Protein AF-A0AAE2RE18-F1 (afdb_monomer_lite)

pLDDT: mean 76.18, std 11.89, range [46.5, 90.94]

Foldseek 3Di:
DPPVVVVCVVCDPVNVVVVVVVVVVVVVVVVVVVVVVVVVVVVVVVVVVVVVVVVVVVVVVVVVVVVVVVVVVVVVVVVVVVVVVVLVVQLVVLVVVVVVVVVVDDDDDDDDVDDDDDVSNVVSVVVVVVPDD

Organism: Agrobacterium vitis (NCBI:txid373)

Structure (mmCIF, N/CA/C/O backbone):
data_AF-A0AAE2RE18-F1
#
_entry.id   AF-A0AAE2RE18-F1
#
loop_
_atom_site.group_PDB
_atom_site.id
_atom_site.type_symbol
_atom_site.label_atom_id
_atom_site.label_alt_id
_atom_site.label_comp_id
_atom_site.label_asym_id
_atom_site.label_entity_id
_atom_site.label_seq_id
_atom_site.pdbx_PDB_ins_code
_atom_site.Cartn_x
_atom_site.Cartn_y
_atom_site.Cartn_z
_atom_site.occupancy
_atom_site.B_iso_or_equiv
_atom_site.auth_seq_id
_atom_site.auth_comp_id
_atom_site.auth_asym_id
_atom_site.auth_atom_id
_atom_site.pdbx_PDB_model_num
ATOM 1 N N . MET A 1 1 ? 60.439 16.056 -38.472 1.00 50.84 1 MET A N 1
ATOM 2 C CA . MET A 1 1 ? 59.199 16.376 -39.224 1.00 50.84 1 MET A CA 1
ATOM 3 C C . MET A 1 1 ? 59.261 15.796 -40.642 1.00 50.84 1 MET A C 1
ATOM 5 O O . MET A 1 1 ? 59.350 16.550 -41.597 1.00 50.84 1 MET A O 1
ATOM 9 N N . THR A 1 2 ? 59.256 14.470 -40.820 1.00 58.28 2 THR A N 1
ATOM 10 C CA . THR A 1 2 ? 59.496 13.873 -42.161 1.00 58.28 2 THR A CA 1
ATOM 11 C C . THR A 1 2 ? 58.631 12.653 -42.478 1.00 58.28 2 THR A C 1
ATOM 13 O O . THR A 1 2 ? 58.285 12.455 -43.638 1.00 58.28 2 THR A O 1
ATOM 16 N N . ILE A 1 3 ? 58.198 11.886 -41.471 1.00 64.62 3 ILE A N 1
ATOM 17 C CA . ILE A 1 3 ? 57.397 10.663 -41.672 1.00 64.62 3 ILE A CA 1
ATOM 18 C C . ILE A 1 3 ? 55.924 10.991 -41.984 1.00 64.62 3 ILE A C 1
ATOM 20 O O . ILE A 1 3 ? 55.324 10.419 -42.887 1.00 64.62 3 ILE A O 1
ATOM 24 N N . ALA A 1 4 ? 55.340 11.980 -41.303 1.00 61.66 4 ALA A N 1
ATOM 25 C CA . ALA A 1 4 ? 53.940 12.357 -41.519 1.00 61.66 4 ALA A CA 1
ATOM 26 C C . ALA A 1 4 ? 53.680 12.926 -42.930 1.00 61.66 4 ALA A C 1
ATOM 28 O O . ALA A 1 4 ? 52.663 12.619 -43.546 1.00 61.66 4 ALA A O 1
ATOM 29 N N . LEU A 1 5 ? 54.620 13.711 -43.470 1.00 64.25 5 LEU A N 1
ATOM 30 C CA . LEU A 1 5 ? 54.511 14.308 -44.807 1.00 64.25 5 LEU A CA 1
ATOM 31 C C . LEU A 1 5 ? 54.700 13.286 -45.938 1.00 64.25 5 LEU A C 1
ATOM 33 O O . LEU A 1 5 ? 54.061 13.409 -46.981 1.00 64.25 5 LEU A O 1
ATOM 37 N N . THR A 1 6 ? 55.542 12.267 -45.738 1.00 66.06 6 THR A N 1
ATOM 38 C CA . THR A 1 6 ? 55.734 11.184 -46.717 1.00 66.06 6 THR A CA 1
ATOM 39 C C . THR A 1 6 ? 54.515 10.271 -46.787 1.00 66.06 6 THR A C 1
ATOM 41 O O . THR A 1 6 ? 54.058 9.957 -47.885 1.00 66.06 6 THR A O 1
ATOM 44 N N . ILE A 1 7 ? 53.917 9.935 -45.640 1.00 65.19 7 ILE A N 1
ATOM 45 C CA . ILE A 1 7 ? 52.665 9.166 -45.577 1.00 65.19 7 ILE A CA 1
ATOM 46 C C . ILE A 1 7 ? 51.517 9.927 -46.262 1.00 65.19 7 ILE A C 1
ATOM 48 O O . ILE A 1 7 ? 50.791 9.348 -47.072 1.00 65.19 7 ILE A O 1
ATOM 52 N N . LEU A 1 8 ? 51.390 11.238 -46.019 1.00 62.66 8 LEU A N 1
ATOM 53 C CA . LEU A 1 8 ? 50.355 12.069 -46.651 1.00 62.66 8 LEU A CA 1
ATOM 54 C C . LEU A 1 8 ? 50.474 12.096 -48.185 1.00 62.66 8 LEU A C 1
ATOM 56 O O . LEU A 1 8 ? 49.468 12.088 -48.894 1.00 62.66 8 LEU A O 1
ATOM 60 N N . LYS A 1 9 ? 51.709 12.122 -48.703 1.00 67.56 9 LYS A N 1
ATOM 61 C CA . LYS A 1 9 ? 51.988 12.179 -50.144 1.00 67.56 9 LYS A CA 1
ATOM 62 C C . LYS A 1 9 ? 51.806 10.823 -50.837 1.00 67.56 9 LYS A C 1
ATOM 64 O O . LYS A 1 9 ? 51.439 10.808 -52.006 1.00 67.56 9 LYS A O 1
ATOM 69 N N . ALA A 1 10 ? 52.013 9.715 -50.120 1.00 67.81 10 ALA A N 1
ATOM 70 C CA . ALA A 1 10 ? 51.809 8.354 -50.622 1.00 67.81 10 ALA A CA 1
ATOM 71 C C . ALA A 1 10 ? 50.325 7.942 -50.677 1.00 67.81 10 ALA A C 1
ATOM 73 O O . ALA A 1 10 ? 49.900 7.295 -51.628 1.00 67.81 10 ALA A O 1
ATOM 74 N N . ILE A 1 11 ? 49.528 8.330 -49.676 1.00 74.00 11 ILE A N 1
ATOM 75 C CA . ILE A 1 11 ? 48.094 7.995 -49.589 1.00 74.00 11 ILE A CA 1
ATOM 76 C C . ILE A 1 11 ? 47.249 8.923 -50.479 1.00 74.00 11 ILE A C 1
ATOM 78 O O . ILE A 1 11 ? 46.241 8.509 -51.062 1.00 74.00 11 ILE A O 1
ATOM 82 N N . GLY A 1 12 ? 47.666 10.186 -50.599 1.00 81.19 12 GLY A N 1
ATOM 83 C CA . GLY A 1 12 ? 46.951 11.205 -51.357 1.00 81.19 12 GLY A CA 1
ATOM 84 C C . GLY A 1 12 ? 45.556 11.517 -50.799 1.00 81.19 12 GLY A C 1
ATOM 85 O O . GLY A 1 12 ? 45.059 10.908 -49.851 1.00 81.19 12 GLY A O 1
ATOM 86 N N . TRP A 1 13 ? 44.882 12.487 -51.416 1.00 80.69 13 TRP A N 1
ATOM 87 C CA . TRP A 1 13 ? 43.547 12.920 -50.985 1.00 80.69 13 TRP A CA 1
ATOM 88 C C . TRP A 1 13 ? 42.491 11.805 -51.101 1.00 80.69 13 TRP A C 1
ATOM 90 O O . TRP A 1 13 ? 41.584 11.723 -50.280 1.00 80.69 13 TRP A O 1
ATOM 100 N N . ARG A 1 14 ? 42.639 10.895 -52.074 1.00 81.38 14 ARG A N 1
ATOM 101 C CA . ARG A 1 14 ? 41.704 9.779 -52.306 1.00 81.38 14 ARG A CA 1
ATOM 102 C C . ARG A 1 14 ? 41.739 8.750 -51.176 1.00 81.38 14 ARG A C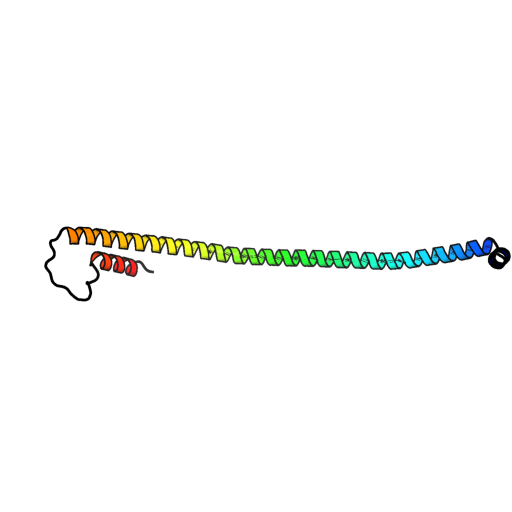 1
ATOM 104 O O . ARG A 1 14 ? 40.688 8.256 -50.779 1.00 81.38 14 ARG A O 1
ATOM 111 N N . GLY A 1 15 ? 42.919 8.453 -50.628 1.00 83.69 15 GLY A N 1
ATOM 112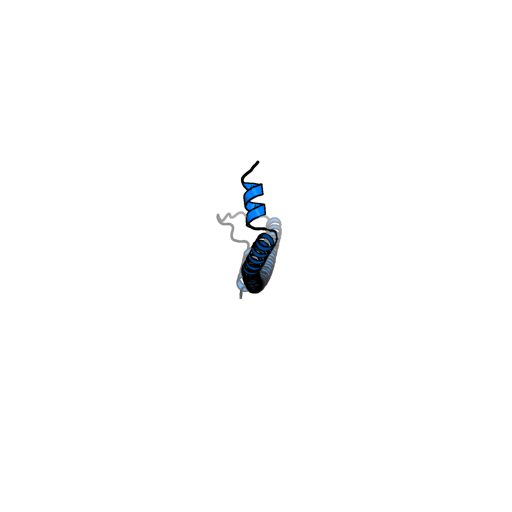 C CA . GLY A 1 15 ? 43.034 7.541 -49.492 1.00 83.69 15 GLY A CA 1
ATOM 113 C C . GLY A 1 15 ? 42.480 8.141 -48.197 1.00 83.69 15 GLY A C 1
ATOM 114 O O . GLY A 1 15 ? 41.830 7.433 -47.434 1.00 83.69 15 GLY A O 1
ATOM 115 N N . LEU A 1 16 ? 42.623 9.457 -47.992 1.00 84.38 16 LEU A N 1
ATOM 116 C CA . LEU A 1 16 ? 41.966 10.156 -46.878 1.00 84.38 16 LEU A CA 1
ATOM 117 C C . LEU A 1 16 ? 40.435 10.104 -46.984 1.00 84.38 16 LEU A C 1
ATOM 119 O O . LEU A 1 16 ? 39.767 9.853 -45.983 1.00 84.38 16 LEU A O 1
ATOM 123 N N . VAL A 1 17 ? 39.878 10.274 -48.189 1.00 87.06 17 VAL A N 1
ATOM 124 C CA . VAL A 1 17 ? 38.429 10.139 -48.427 1.00 87.06 17 VAL A CA 1
ATOM 125 C C . VAL A 1 17 ? 37.949 8.717 -48.125 1.00 87.06 17 VAL A C 1
ATOM 127 O O . VAL A 1 17 ? 36.922 8.551 -47.472 1.00 87.06 17 VAL A O 1
ATOM 130 N N . LEU A 1 18 ? 38.700 7.690 -48.534 1.00 89.19 18 LEU A N 1
ATOM 131 C CA . LEU A 1 18 ? 38.356 6.292 -48.248 1.00 89.19 18 LEU A CA 1
ATOM 132 C C . LEU A 1 18 ? 38.405 5.964 -46.751 1.00 89.19 18 LEU A C 1
ATOM 134 O O . LEU A 1 18 ? 37.493 5.315 -46.241 1.00 89.19 18 LEU A O 1
ATOM 138 N N . ILE A 1 19 ? 39.425 6.439 -46.032 1.00 88.38 19 ILE A N 1
ATOM 139 C CA . ILE A 1 19 ? 39.519 6.265 -44.575 1.00 88.38 19 ILE A CA 1
ATOM 140 C C . ILE A 1 19 ? 38.363 6.988 -43.873 1.00 88.38 19 ILE A C 1
ATOM 142 O O . ILE A 1 19 ? 37.734 6.416 -42.985 1.00 88.38 19 ILE A O 1
ATOM 146 N N . GLY A 1 20 ? 38.036 8.212 -44.300 1.00 88.75 20 GLY A N 1
ATOM 147 C CA . GLY A 1 20 ? 36.891 8.959 -43.778 1.00 88.75 20 GLY A CA 1
ATOM 148 C C . GLY A 1 20 ? 35.558 8.246 -44.021 1.00 88.75 20 GLY A C 1
ATOM 149 O O . GLY A 1 20 ? 34.737 8.154 -43.111 1.00 88.75 20 GLY A O 1
ATOM 150 N N . ALA A 1 21 ? 35.362 7.674 -45.212 1.00 89.69 21 ALA A N 1
ATOM 151 C CA . ALA A 1 21 ? 34.164 6.907 -45.547 1.00 89.69 21 ALA A CA 1
ATOM 152 C C . ALA A 1 21 ? 34.036 5.629 -44.699 1.00 89.69 21 ALA A C 1
ATOM 154 O O . ALA A 1 21 ? 32.957 5.333 -44.186 1.00 89.69 21 ALA A O 1
ATOM 155 N N . LEU A 1 22 ? 35.139 4.903 -44.490 1.00 90.06 22 LEU A N 1
ATOM 156 C CA . LEU A 1 22 ? 35.171 3.732 -43.610 1.00 90.06 22 LEU A CA 1
ATOM 157 C C . LEU A 1 22 ? 34.884 4.102 -42.151 1.00 90.06 22 LEU A C 1
ATOM 159 O O . LEU A 1 22 ? 34.097 3.423 -41.494 1.00 90.06 22 LEU A O 1
ATOM 163 N N . ALA A 1 23 ? 35.466 5.195 -41.655 1.00 89.62 23 ALA A N 1
ATOM 164 C CA . ALA A 1 23 ? 35.209 5.682 -40.304 1.00 89.62 23 ALA A CA 1
ATOM 165 C C . ALA A 1 23 ? 33.738 6.086 -40.110 1.00 89.62 23 ALA A C 1
ATOM 167 O O . ALA A 1 23 ? 33.145 5.756 -39.084 1.00 89.62 23 ALA A O 1
ATOM 168 N N . ALA A 1 24 ? 33.126 6.739 -41.103 1.00 87.94 24 ALA A N 1
ATOM 169 C CA . ALA A 1 24 ? 31.715 7.117 -41.066 1.00 87.94 24 ALA A CA 1
ATOM 170 C C . ALA A 1 24 ? 30.782 5.893 -41.057 1.00 87.94 24 ALA A C 1
ATOM 172 O O . ALA A 1 24 ? 29.851 5.839 -40.253 1.00 87.94 24 ALA A O 1
ATOM 173 N N . LEU A 1 25 ? 31.059 4.882 -41.889 1.00 87.06 25 LEU A N 1
ATOM 174 C CA . LEU A 1 25 ? 30.304 3.623 -41.892 1.00 87.06 25 LEU A CA 1
ATOM 175 C C . LEU A 1 25 ? 30.419 2.888 -40.553 1.00 87.06 25 LEU A C 1
ATOM 177 O O . LEU A 1 25 ? 29.423 2.388 -40.029 1.00 87.06 25 LEU A O 1
ATOM 181 N N . PHE A 1 26 ? 31.617 2.858 -39.970 1.00 86.38 26 PHE A N 1
ATOM 182 C CA . PHE A 1 26 ? 31.845 2.218 -38.679 1.00 86.38 26 PHE A CA 1
ATOM 183 C C . PHE A 1 26 ? 31.142 2.963 -37.534 1.00 86.38 26 PHE A C 1
ATOM 185 O O . PHE A 1 26 ? 30.505 2.341 -36.683 1.00 86.38 26 PHE A O 1
ATOM 192 N N . ALA A 1 27 ? 31.186 4.298 -37.543 1.00 84.06 27 ALA A N 1
ATOM 193 C CA . ALA A 1 27 ? 30.478 5.135 -36.578 1.00 84.06 27 ALA A CA 1
ATOM 194 C C . ALA A 1 27 ? 28.954 4.946 -36.661 1.00 84.06 27 ALA A C 1
ATOM 196 O O . ALA A 1 27 ? 28.300 4.799 -35.628 1.00 84.06 27 ALA A O 1
ATOM 197 N N . TRP A 1 28 ? 28.395 4.873 -37.874 1.00 82.06 28 TRP A N 1
ATOM 198 C CA . TRP A 1 28 ? 26.975 4.584 -38.088 1.00 82.06 28 TRP A CA 1
ATOM 199 C C . TRP A 1 28 ? 26.573 3.224 -37.504 1.00 82.06 28 TRP A C 1
ATOM 201 O O . TRP A 1 28 ? 25.567 3.103 -36.802 1.00 82.06 28 TRP A O 1
ATOM 211 N N . HIS A 1 29 ? 27.400 2.203 -37.730 1.00 79.88 29 HIS A N 1
ATOM 212 C CA . HIS A 1 29 ? 27.139 0.852 -37.244 1.00 79.88 29 HIS A CA 1
ATOM 213 C C . HIS A 1 29 ? 27.187 0.749 -35.710 1.00 79.88 29 HIS A C 1
ATOM 215 O O . HIS A 1 29 ? 26.402 0.011 -35.110 1.00 79.88 29 HIS A O 1
ATOM 221 N N . LEU A 1 30 ? 28.080 1.502 -35.059 1.00 79.06 30 LEU A N 1
ATOM 222 C CA . LEU A 1 30 ? 28.147 1.588 -33.598 1.00 79.06 30 LEU A CA 1
ATOM 223 C C . LEU A 1 30 ? 26.952 2.348 -33.010 1.00 79.06 30 LEU A C 1
ATOM 225 O O . LEU A 1 30 ? 26.424 1.932 -31.978 1.00 79.06 30 LEU A O 1
ATOM 229 N N . HIS A 1 31 ? 26.494 3.409 -33.681 1.00 76.44 31 HIS A N 1
ATOM 230 C CA . HIS A 1 31 ? 25.359 4.217 -33.232 1.00 76.44 31 HIS A CA 1
ATOM 231 C C . HIS A 1 31 ? 24.052 3.406 -33.157 1.00 76.44 31 HIS A C 1
ATOM 233 O O . HIS A 1 31 ? 23.278 3.550 -32.211 1.00 76.44 31 HIS A O 1
ATOM 239 N N . GLY A 1 32 ? 23.827 2.486 -34.103 1.00 70.69 32 GLY A N 1
ATOM 240 C CA . GLY A 1 32 ? 22.670 1.582 -34.064 1.00 70.69 32 GLY A CA 1
ATOM 241 C C . GLY A 1 32 ? 22.690 0.621 -32.868 1.00 70.69 32 GLY A C 1
ATOM 242 O O . GLY A 1 32 ? 21.658 0.371 -32.248 1.00 70.69 32 GLY A O 1
ATOM 243 N N . ILE A 1 33 ? 23.873 0.127 -32.487 1.00 72.19 33 ILE A N 1
ATOM 244 C CA . ILE A 1 33 ? 24.034 -0.776 -31.337 1.00 72.19 33 ILE A CA 1
ATOM 245 C C . ILE A 1 33 ? 23.821 -0.021 -30.018 1.00 72.19 33 ILE A C 1
ATOM 247 O O . ILE A 1 33 ? 23.211 -0.564 -29.094 1.00 72.19 33 ILE A O 1
ATOM 251 N N . SER A 1 34 ? 24.301 1.224 -29.906 1.00 71.56 34 SER A N 1
ATOM 252 C CA . SER A 1 34 ? 24.033 2.056 -28.726 1.00 71.56 34 SER A CA 1
ATOM 253 C C . SER A 1 34 ? 22.553 2.407 -28.608 1.00 71.56 34 SER A C 1
ATOM 255 O O . SER A 1 34 ? 21.991 2.236 -27.529 1.00 71.56 34 SER A O 1
ATOM 257 N N . ALA A 1 35 ? 21.901 2.782 -29.713 1.00 72.62 35 ALA A N 1
ATOM 258 C CA . ALA A 1 35 ? 20.475 3.102 -29.724 1.00 72.62 35 ALA A CA 1
ATOM 259 C C . ALA A 1 35 ? 19.611 1.901 -29.297 1.00 72.62 35 ALA A C 1
ATOM 261 O O . ALA A 1 35 ? 18.714 2.052 -28.471 1.00 72.62 35 ALA A O 1
ATOM 262 N N . ALA A 1 36 ? 19.931 0.689 -29.769 1.00 67.81 36 ALA A N 1
ATOM 263 C CA . ALA A 1 36 ? 19.238 -0.535 -29.358 1.00 67.81 36 ALA A CA 1
ATOM 264 C C . ALA A 1 36 ? 19.438 -0.873 -27.865 1.00 67.81 36 ALA A C 1
ATOM 266 O O . ALA A 1 36 ? 18.531 -1.370 -27.196 1.00 67.81 36 ALA A O 1
ATOM 267 N N . LYS A 1 37 ? 20.623 -0.588 -27.304 1.00 69.62 37 LYS A N 1
ATOM 268 C CA . LYS A 1 37 ? 20.873 -0.746 -25.859 1.00 69.62 37 LYS A CA 1
ATOM 269 C C . LYS A 1 37 ? 20.121 0.290 -25.026 1.00 69.62 37 LYS A C 1
ATOM 271 O O . LYS A 1 37 ? 19.722 -0.007 -23.899 1.00 69.62 37 LYS A O 1
ATOM 276 N N . GLU A 1 38 ? 19.966 1.503 -25.540 1.00 71.38 38 GLU A N 1
ATOM 277 C CA . GLU A 1 38 ? 19.230 2.575 -24.873 1.00 71.38 38 GLU A CA 1
ATOM 278 C C . GLU A 1 38 ? 17.722 2.318 -24.892 1.00 71.38 38 GLU A C 1
ATOM 280 O O . GLU A 1 38 ? 17.094 2.418 -23.837 1.00 71.38 38 GLU A O 1
ATOM 285 N N . SER A 1 39 ? 17.153 1.886 -26.022 1.00 66.44 39 SER A N 1
ATOM 286 C CA . SER A 1 39 ? 15.730 1.537 -26.115 1.00 66.44 39 SER A CA 1
ATOM 287 C C . SER A 1 39 ? 15.364 0.374 -25.191 1.00 66.44 39 SER A C 1
ATOM 289 O O . SER A 1 39 ? 14.432 0.499 -24.398 1.00 66.44 39 SER A O 1
ATOM 291 N N . GLY A 1 40 ? 16.166 -0.698 -25.173 1.00 67.50 40 GLY A N 1
ATOM 292 C CA . GLY A 1 40 ? 15.948 -1.824 -24.258 1.00 67.50 40 GLY A CA 1
ATOM 293 C C . GLY A 1 40 ? 16.027 -1.414 -22.781 1.00 67.50 40 GLY A C 1
ATOM 294 O O . GLY A 1 40 ? 15.282 -1.913 -21.940 1.00 67.50 40 GLY A O 1
ATOM 295 N N . ARG A 1 41 ? 16.880 -0.439 -22.438 1.00 74.88 41 ARG A N 1
ATOM 296 C CA . ARG A 1 41 ? 16.958 0.105 -21.073 1.00 74.88 41 ARG A CA 1
ATOM 297 C C . ARG A 1 41 ? 15.719 0.922 -20.701 1.00 74.88 41 ARG A C 1
ATOM 299 O O . ARG A 1 41 ? 15.311 0.900 -19.538 1.00 74.88 41 ARG A O 1
ATOM 306 N N . ILE A 1 42 ? 15.146 1.657 -21.651 1.00 75.81 42 ILE A N 1
ATOM 307 C CA . ILE A 1 42 ? 13.927 2.447 -21.442 1.00 75.81 42 ILE A CA 1
ATOM 308 C C . ILE A 1 42 ? 12.726 1.518 -21.244 1.00 75.81 42 ILE A C 1
ATOM 310 O O . ILE A 1 42 ? 11.978 1.708 -20.287 1.00 75.81 42 ILE A O 1
ATOM 314 N N . GLU A 1 43 ? 12.588 0.481 -22.069 1.00 78.12 43 GLU A N 1
ATOM 315 C CA . GLU A 1 43 ? 11.513 -0.513 -21.953 1.00 78.12 43 GLU A CA 1
ATOM 316 C C . GLU A 1 43 ? 11.523 -1.206 -20.585 1.00 78.12 43 GLU A C 1
ATOM 318 O O . GLU A 1 43 ? 10.492 -1.274 -19.917 1.00 78.12 43 GLU A O 1
ATOM 323 N N . VAL A 1 44 ? 12.695 -1.628 -20.100 1.00 80.50 44 VAL A N 1
ATOM 324 C CA . VAL A 1 44 ? 12.825 -2.239 -18.765 1.00 80.50 44 VAL A CA 1
ATOM 325 C C . VAL A 1 44 ? 12.397 -1.271 -17.657 1.00 80.50 44 VAL A C 1
ATOM 327 O O . VAL A 1 44 ? 11.722 -1.674 -16.711 1.00 80.50 44 VAL A O 1
ATOM 330 N N . ARG A 1 45 ? 12.735 0.021 -17.766 1.00 82.38 45 ARG A N 1
ATOM 331 C CA . ARG A 1 45 ? 12.298 1.032 -16.785 1.00 82.38 45 ARG A CA 1
ATOM 332 C C . ARG A 1 45 ? 10.792 1.257 -16.820 1.00 82.38 45 ARG A C 1
ATOM 334 O O . ARG A 1 45 ? 10.200 1.444 -15.762 1.00 82.38 45 ARG A O 1
ATOM 341 N N . GLN A 1 46 ? 10.182 1.238 -18.002 1.00 85.94 46 GLN A N 1
ATOM 342 C CA . GLN A 1 46 ? 8.733 1.369 -18.147 1.00 85.94 46 GLN A CA 1
ATOM 343 C C . GLN A 1 46 ? 8.012 0.160 -17.550 1.00 85.94 46 GLN A C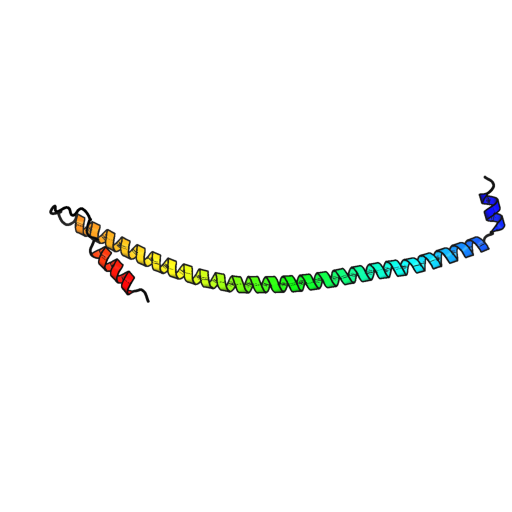 1
ATOM 345 O O . GLN A 1 46 ? 7.127 0.341 -16.718 1.00 85.94 46 GLN A O 1
ATOM 350 N N . GLN A 1 47 ? 8.458 -1.058 -17.866 1.00 88.56 47 GLN A N 1
ATOM 351 C CA . GLN A 1 47 ? 7.911 -2.285 -17.280 1.00 88.56 47 GLN A CA 1
ATOM 352 C C . GLN A 1 47 ? 8.050 -2.297 -15.756 1.00 88.56 47 GLN A C 1
ATOM 354 O O . GLN A 1 47 ? 7.108 -2.652 -15.048 1.00 88.56 47 GLN A O 1
ATOM 359 N N . TRP A 1 48 ? 9.202 -1.865 -15.236 1.00 88.75 48 TRP A N 1
ATOM 360 C CA . TRP A 1 48 ? 9.413 -1.759 -13.796 1.00 88.75 48 TRP A CA 1
ATOM 361 C C . TRP A 1 48 ? 8.496 -0.705 -13.166 1.00 88.75 48 TRP A C 1
ATOM 363 O O . TRP A 1 48 ? 7.858 -0.983 -12.157 1.00 88.75 48 TRP A O 1
ATOM 373 N N . ALA A 1 49 ? 8.347 0.469 -13.786 1.00 88.38 49 ALA A N 1
ATOM 374 C CA . ALA A 1 49 ? 7.437 1.510 -13.313 1.00 88.38 49 ALA A CA 1
ATOM 375 C C . ALA A 1 49 ? 5.966 1.058 -13.331 1.00 88.38 49 ALA A C 1
ATOM 377 O O . ALA A 1 49 ? 5.209 1.375 -12.416 1.00 88.38 49 ALA A O 1
ATOM 378 N N . GLU A 1 50 ? 5.545 0.301 -14.343 1.00 89.62 50 GLU A N 1
ATOM 379 C CA . GLU A 1 50 ? 4.202 -0.279 -14.410 1.00 89.62 50 GLU A CA 1
ATOM 380 C C . GLU A 1 50 ? 3.989 -1.364 -13.351 1.00 89.62 50 GLU A C 1
ATOM 382 O O . GLU A 1 50 ? 2.945 -1.391 -12.694 1.00 89.62 50 GLU A O 1
ATOM 387 N N . ALA A 1 51 ? 4.980 -2.235 -13.143 1.00 87.56 51 ALA A N 1
ATOM 388 C CA . ALA A 1 51 ? 4.950 -3.241 -12.088 1.00 87.56 51 ALA A CA 1
ATOM 389 C C . ALA A 1 51 ? 4.878 -2.593 -10.697 1.00 87.56 51 ALA A C 1
ATOM 391 O O . ALA A 1 51 ? 4.070 -3.024 -9.872 1.00 87.56 51 ALA A O 1
ATOM 392 N N . GLN A 1 52 ? 5.645 -1.521 -10.477 1.00 86.62 52 GLN A N 1
ATOM 393 C CA . GLN A 1 52 ? 5.632 -0.723 -9.253 1.00 86.62 52 GLN A CA 1
ATOM 394 C C . GLN A 1 52 ? 4.237 -0.141 -8.999 1.00 86.62 52 GLN A C 1
ATOM 396 O O . GLN A 1 52 ? 3.642 -0.423 -7.965 1.00 86.62 52 GLN A O 1
ATOM 401 N N . ARG A 1 53 ? 3.642 0.553 -9.984 1.00 86.56 53 ARG A N 1
ATOM 402 C CA . ARG A 1 53 ? 2.283 1.113 -9.850 1.00 86.56 53 ARG A CA 1
ATOM 403 C C . ARG A 1 53 ? 1.247 0.042 -9.514 1.00 86.56 53 ARG A C 1
ATOM 405 O O . ARG A 1 53 ? 0.365 0.267 -8.692 1.00 86.56 53 ARG A O 1
ATOM 412 N N . ARG A 1 54 ? 1.337 -1.139 -10.134 1.00 89.88 54 ARG A N 1
ATOM 413 C CA . ARG A 1 54 ? 0.433 -2.262 -9.827 1.00 89.88 54 ARG A CA 1
ATOM 414 C C . ARG A 1 54 ? 0.646 -2.806 -8.415 1.00 89.88 54 ARG A C 1
ATOM 416 O O . ARG A 1 54 ? -0.325 -3.222 -7.783 1.00 89.88 54 ARG A O 1
ATOM 423 N N . ALA A 1 55 ? 1.885 -2.847 -7.932 1.00 86.31 55 ALA A N 1
ATOM 424 C CA . ALA A 1 55 ? 2.195 -3.256 -6.566 1.00 86.31 55 ALA A CA 1
ATOM 425 C C . ALA A 1 55 ? 1.667 -2.238 -5.543 1.00 86.31 55 ALA A C 1
ATOM 427 O O . ALA A 1 55 ? 1.017 -2.643 -4.577 1.00 86.31 55 ALA A O 1
ATOM 428 N N . ASP A 1 56 ? 1.846 -0.944 -5.809 1.00 88.75 56 ASP A N 1
ATOM 429 C CA . ASP A 1 56 ? 1.368 0.148 -4.957 1.00 88.75 56 ASP A CA 1
ATOM 430 C C . ASP A 1 56 ? -0.161 0.138 -4.849 1.00 88.75 56 ASP A C 1
ATOM 432 O O . ASP A 1 56 ? -0.705 0.168 -3.748 1.00 88.75 56 ASP A O 1
ATOM 436 N N . LEU A 1 57 ? -0.877 -0.034 -5.968 1.00 89.94 57 LEU A N 1
ATOM 437 C CA . LEU A 1 57 ? -2.341 -0.166 -5.960 1.00 89.94 5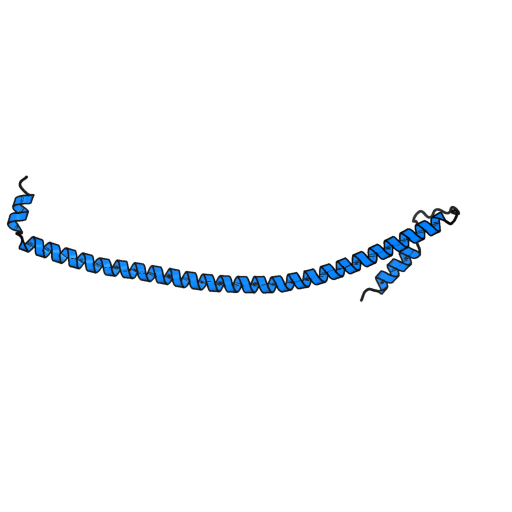7 LEU A CA 1
ATOM 438 C C . LEU A 1 57 ? -2.818 -1.349 -5.104 1.00 89.94 57 LEU A C 1
ATOM 440 O O . LEU A 1 57 ? -3.803 -1.238 -4.375 1.00 89.94 57 LEU A O 1
ATOM 444 N N . LYS A 1 58 ? -2.107 -2.483 -5.149 1.00 90.25 58 LYS A N 1
ATOM 445 C CA . LYS A 1 58 ? -2.421 -3.642 -4.299 1.00 90.25 58 LYS A CA 1
ATOM 446 C C . LYS A 1 58 ? -2.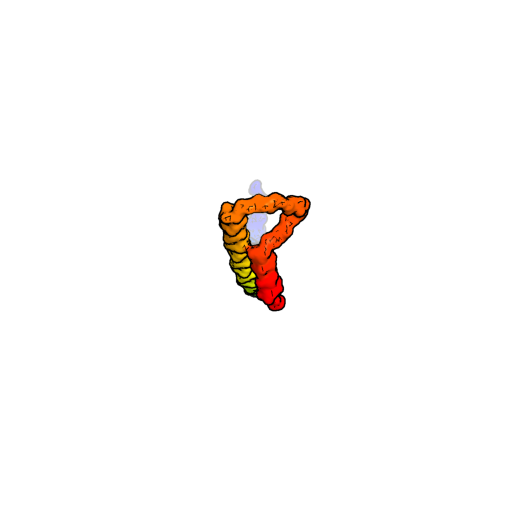148 -3.360 -2.823 1.00 90.25 58 LYS A C 1
ATOM 448 O O . LYS A 1 58 ? -2.886 -3.863 -1.978 1.00 90.25 58 LYS A O 1
ATOM 453 N N . GLN A 1 59 ? -1.099 -2.606 -2.499 1.00 86.94 59 GLN A N 1
ATOM 454 C CA . GLN A 1 59 ? -0.835 -2.188 -1.123 1.00 86.94 59 GLN A CA 1
ATOM 455 C C . GLN A 1 59 ? -1.911 -1.233 -0.614 1.00 86.94 59 GLN A C 1
ATOM 457 O O . GLN A 1 59 ? -2.435 -1.472 0.469 1.00 86.94 59 GLN A O 1
ATOM 462 N N . ILE A 1 60 ? -2.298 -0.230 -1.402 1.00 88.44 60 ILE A N 1
ATOM 463 C CA . ILE A 1 60 ? -3.369 0.709 -1.045 1.00 88.44 60 ILE A CA 1
ATOM 464 C C . ILE A 1 60 ? -4.667 -0.056 -0.766 1.00 88.44 60 ILE A C 1
ATOM 466 O O . ILE A 1 60 ? -5.252 0.113 0.299 1.00 88.44 60 ILE A O 1
ATOM 470 N N . ALA A 1 61 ? -5.056 -0.993 -1.637 1.00 88.88 61 ALA A N 1
ATOM 471 C CA . ALA A 1 61 ? -6.247 -1.816 -1.420 1.00 88.88 61 ALA A CA 1
ATOM 472 C C . ALA A 1 61 ? -6.176 -2.659 -0.129 1.00 88.88 61 ALA A C 1
ATOM 474 O O . ALA A 1 61 ? -7.179 -2.825 0.568 1.00 88.88 61 ALA A O 1
ATOM 475 N N . LYS A 1 62 ? -4.992 -3.188 0.221 1.00 88.81 62 LYS A N 1
ATOM 476 C CA . LYS A 1 62 ? -4.788 -3.901 1.495 1.00 88.81 62 LYS A CA 1
ATOM 477 C C . LYS A 1 62 ? -4.924 -2.967 2.694 1.00 88.81 62 LYS A C 1
ATOM 479 O O . LYS A 1 62 ? -5.591 -3.335 3.656 1.00 88.81 62 LYS A O 1
ATOM 484 N N . VAL A 1 63 ? -4.320 -1.782 2.627 1.00 90.94 63 VAL A N 1
ATOM 485 C CA . VAL A 1 63 ? -4.396 -0.772 3.689 1.00 90.94 63 VAL A CA 1
ATOM 486 C C . VAL A 1 63 ? -5.838 -0.312 3.878 1.00 90.94 63 VAL A C 1
ATOM 488 O O . VAL A 1 63 ? -6.308 -0.273 5.006 1.00 90.94 63 VAL A O 1
ATOM 491 N N . GLU A 1 64 ? -6.586 -0.061 2.805 1.00 89.00 64 GLU A N 1
ATOM 492 C CA . GLU A 1 64 ? -8.006 0.298 2.890 1.00 89.00 64 GLU A CA 1
ATOM 493 C C . GLU A 1 64 ? -8.852 -0.807 3.536 1.00 89.00 64 GLU A C 1
ATOM 495 O O . GLU A 1 64 ? -9.715 -0.527 4.372 1.00 89.00 64 GLU A O 1
ATOM 500 N N . ALA A 1 65 ? -8.606 -2.073 3.184 1.00 88.06 65 ALA A N 1
ATOM 501 C CA . ALA A 1 65 ? -9.302 -3.202 3.794 1.00 88.06 65 ALA A CA 1
ATOM 502 C C . ALA A 1 65 ? -8.986 -3.326 5.294 1.00 88.06 65 ALA A C 1
ATOM 504 O O . ALA A 1 65 ? -9.893 -3.544 6.098 1.00 88.06 65 ALA A O 1
ATOM 505 N N . GLN A 1 66 ? -7.720 -3.141 5.678 1.00 87.44 66 GLN A N 1
ATOM 506 C CA . GLN A 1 66 ? -7.300 -3.119 7.081 1.00 87.44 66 GLN A CA 1
ATOM 507 C C . GLN A 1 66 ? -7.891 -1.919 7.829 1.00 87.44 66 GLN A C 1
ATOM 509 O O . GLN A 1 66 ? -8.396 -2.081 8.936 1.00 87.44 66 GLN A O 1
ATOM 514 N N . GLN A 1 67 ? -7.927 -0.741 7.207 1.00 90.00 67 GLN A N 1
ATOM 515 C CA . GLN A 1 67 ? -8.491 0.466 7.804 1.00 90.00 67 GLN A CA 1
ATOM 516 C C . GLN A 1 67 ? -9.984 0.309 8.091 1.00 90.00 67 GLN A C 1
ATOM 518 O O . GLN A 1 67 ? -10.458 0.756 9.129 1.00 90.00 67 GLN A O 1
ATOM 523 N N . LYS A 1 68 ? -10.738 -0.371 7.217 1.00 88.88 68 LYS A N 1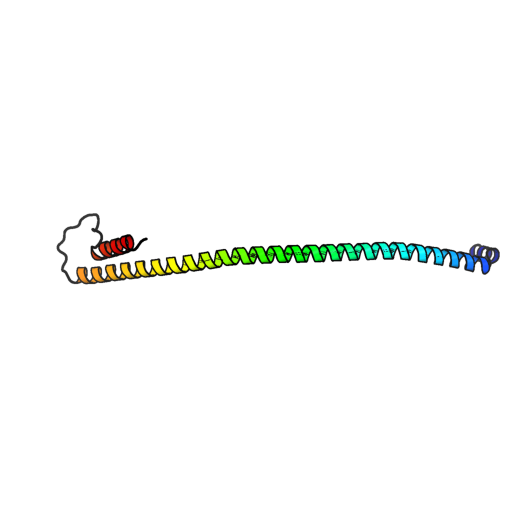
ATOM 524 C CA . LYS A 1 68 ? -12.151 -0.684 7.484 1.00 88.88 68 LYS A CA 1
ATOM 525 C C . LYS A 1 68 ? -12.323 -1.557 8.727 1.00 88.88 68 LYS A C 1
ATOM 527 O O . LYS A 1 68 ? -13.249 -1.322 9.497 1.00 88.88 68 LYS A O 1
ATOM 532 N N . GLN A 1 69 ? -11.439 -2.534 8.934 1.00 86.62 69 GLN A N 1
ATOM 533 C CA . GLN A 1 69 ? -11.473 -3.381 10.129 1.00 86.62 69 GLN A CA 1
ATOM 534 C C . GLN A 1 69 ? -11.103 -2.597 11.389 1.00 86.62 69 GLN A C 1
ATOM 536 O O . GLN A 1 69 ? -11.787 -2.735 12.398 1.00 86.62 69 GLN A O 1
ATOM 541 N N . ILE A 1 70 ? -10.081 -1.738 11.315 1.00 87.12 70 ILE A N 1
ATOM 542 C CA . ILE A 1 70 ? -9.680 -0.857 12.420 1.00 87.12 70 ILE A CA 1
ATOM 543 C C . ILE A 1 70 ? -10.821 0.094 12.776 1.00 87.12 70 ILE A C 1
ATOM 545 O O . ILE A 1 70 ? -11.230 0.130 13.925 1.00 87.12 70 ILE A O 1
ATOM 549 N N . ASN A 1 71 ? -11.423 0.770 11.795 1.00 89.56 71 ASN A N 1
ATOM 550 C CA . ASN A 1 71 ? -12.538 1.686 12.040 1.00 89.56 71 ASN A CA 1
ATOM 551 C C . ASN A 1 71 ? -13.742 0.976 12.685 1.00 89.56 71 ASN A C 1
ATOM 553 O O . ASN A 1 71 ? -14.408 1.548 13.546 1.00 89.56 71 ASN A O 1
ATOM 557 N N . ALA A 1 72 ? -14.033 -0.266 12.283 1.00 87.88 72 ALA A N 1
ATOM 558 C CA . ALA A 1 72 ? -15.097 -1.060 12.893 1.00 87.88 72 ALA A CA 1
ATOM 559 C C . ALA A 1 72 ? -14.753 -1.479 14.333 1.00 87.88 72 ALA A C 1
ATOM 561 O O . ALA A 1 72 ? -15.609 -1.410 15.215 1.00 87.88 72 ALA A O 1
ATOM 562 N N . ALA A 1 73 ? -13.504 -1.884 14.580 1.00 88.00 73 ALA A N 1
ATOM 563 C CA . ALA A 1 73 ? -13.019 -2.221 15.914 1.00 88.00 73 ALA A CA 1
ATOM 564 C C . ALA A 1 73 ? -13.001 -0.994 16.839 1.00 88.00 73 ALA A C 1
ATOM 566 O O . ALA A 1 73 ? -13.462 -1.087 17.973 1.00 88.00 73 ALA A O 1
ATOM 567 N N . ASP A 1 74 ? -12.559 0.161 16.346 1.00 84.81 74 ASP A N 1
ATOM 568 C CA . ASP A 1 74 ? -12.549 1.427 17.079 1.00 84.81 74 ASP A CA 1
ATOM 569 C C . ASP A 1 74 ? -13.968 1.874 17.427 1.00 84.81 74 ASP A C 1
ATOM 571 O O . ASP A 1 74 ? -14.227 2.265 18.563 1.00 84.81 74 ASP A O 1
ATOM 575 N N . ALA A 1 75 ? -14.923 1.747 16.500 1.00 85.00 75 ALA A N 1
ATOM 576 C CA . ALA A 1 75 ? -16.328 2.015 16.795 1.00 85.00 75 ALA A CA 1
ATOM 577 C C . ALA A 1 75 ? -16.852 1.098 17.915 1.00 85.00 75 ALA A C 1
ATOM 579 O O . ALA A 1 75 ? -17.495 1.574 18.852 1.00 85.00 75 ALA A O 1
ATOM 580 N N . ALA A 1 76 ? -16.523 -0.198 17.873 1.00 84.62 76 ALA A N 1
ATOM 581 C CA . ALA A 1 76 ? -16.886 -1.129 18.937 1.00 84.62 76 ALA A CA 1
ATOM 582 C C . ALA A 1 76 ? -16.230 -0.747 20.277 1.00 84.62 76 ALA A C 1
ATOM 584 O O . ALA A 1 76 ? -16.913 -0.700 21.299 1.00 84.62 76 ALA A O 1
ATOM 585 N N . LEU A 1 77 ? -14.943 -0.390 20.286 1.00 85.00 77 LEU A N 1
ATOM 586 C CA . LEU A 1 77 ? -14.233 0.048 21.491 1.00 85.00 77 LEU A CA 1
ATOM 587 C C . LEU A 1 77 ? -14.818 1.336 22.078 1.00 85.00 77 LEU A C 1
ATOM 589 O O . LEU A 1 77 ? -15.014 1.427 23.285 1.00 85.00 77 LEU A O 1
ATOM 593 N N . VAL A 1 78 ? -15.162 2.323 21.252 1.00 89.50 78 VAL A N 1
ATOM 594 C CA . VAL A 1 78 ? -15.797 3.559 21.731 1.00 89.50 78 VAL A CA 1
ATOM 595 C C . VAL A 1 78 ? -17.154 3.256 22.366 1.00 89.50 78 VAL A C 1
ATOM 597 O O . VAL A 1 78 ? -17.464 3.801 23.426 1.00 89.50 78 VAL A O 1
ATOM 600 N N . THR A 1 79 ? -17.948 2.351 21.784 1.00 85.19 79 THR A N 1
ATOM 601 C CA . THR A 1 79 ? -19.236 1.962 22.382 1.00 85.19 79 THR A CA 1
ATOM 602 C C . THR A 1 79 ? -19.075 1.224 23.711 1.00 85.19 79 THR A C 1
ATOM 604 O O . THR A 1 79 ? -19.821 1.502 24.651 1.00 85.19 79 THR A O 1
ATOM 607 N N . THR A 1 80 ? -18.084 0.336 23.841 1.00 82.75 80 THR A N 1
ATOM 608 C CA . THR A 1 80 ? -17.831 -0.376 25.104 1.00 82.75 80 THR A CA 1
ATOM 609 C C . THR A 1 80 ? -17.268 0.552 26.174 1.00 82.75 80 THR A C 1
ATOM 611 O O . THR A 1 80 ? -17.688 0.467 27.327 1.00 82.75 80 THR A O 1
ATOM 614 N N . ILE A 1 81 ? -16.391 1.489 25.804 1.00 84.12 81 ILE A N 1
ATOM 615 C CA . ILE A 1 81 ? -15.892 2.530 26.708 1.00 84.12 81 ILE A CA 1
ATOM 616 C C . ILE A 1 81 ? -17.050 3.411 27.183 1.00 84.12 81 ILE A C 1
ATOM 618 O O . ILE A 1 81 ? -17.177 3.637 28.383 1.00 84.12 81 ILE A O 1
ATOM 622 N N . ALA A 1 82 ? -17.934 3.857 26.287 1.00 82.31 82 ALA A N 1
ATOM 623 C CA . ALA A 1 82 ? -19.100 4.657 26.660 1.00 82.31 82 ALA A CA 1
ATOM 624 C C . ALA A 1 82 ? -20.031 3.904 27.630 1.00 82.31 82 ALA A C 1
ATOM 626 O O . ALA A 1 82 ? -20.470 4.472 28.632 1.00 82.31 82 ALA A O 1
ATOM 627 N N . ALA A 1 83 ? -20.277 2.613 27.383 1.00 80.94 83 ALA A N 1
ATOM 628 C CA . ALA A 1 83 ? -21.045 1.767 28.292 1.00 80.94 83 ALA A CA 1
ATOM 629 C C . ALA A 1 83 ? -20.362 1.634 29.664 1.00 80.94 83 ALA A C 1
ATOM 631 O O . ALA A 1 83 ? -21.017 1.799 30.693 1.00 80.94 83 ALA A O 1
ATOM 632 N N . HIS A 1 84 ? -19.046 1.403 29.702 1.00 81.25 84 HIS A N 1
ATOM 633 C CA . HIS A 1 84 ? -18.299 1.312 30.957 1.00 81.25 84 HIS A CA 1
ATOM 634 C C . HIS A 1 84 ? -18.267 2.629 31.735 1.00 81.25 84 HIS A C 1
ATOM 636 O O . HIS A 1 84 ? -18.454 2.611 32.949 1.00 81.25 84 HIS A O 1
ATOM 642 N N . VAL A 1 85 ? -18.103 3.771 31.066 1.00 83.75 85 VAL A N 1
ATOM 643 C CA . VAL A 1 85 ? -18.156 5.089 31.716 1.00 83.75 85 VAL A CA 1
ATOM 644 C C . VAL A 1 85 ? -19.532 5.326 32.345 1.00 83.75 85 VAL A C 1
ATOM 646 O O . VAL A 1 85 ? -19.607 5.783 33.484 1.00 83.75 85 VAL A O 1
ATOM 649 N N . GLY A 1 86 ? -20.620 4.943 31.667 1.00 76.31 86 GLY A N 1
ATOM 650 C CA . GLY A 1 86 ? -21.972 5.015 32.233 1.00 76.31 86 GLY A CA 1
ATOM 651 C C . GLY A 1 86 ? -22.158 4.131 33.474 1.00 76.31 86 GLY A C 1
ATOM 652 O O . GLY A 1 86 ? -22.750 4.562 34.463 1.00 76.31 86 GLY A O 1
ATOM 653 N N . GLN A 1 87 ? -21.604 2.915 33.459 1.00 78.81 87 GLN A N 1
ATOM 654 C CA . GLN A 1 87 ? -21.635 2.002 34.607 1.00 78.81 87 GLN A CA 1
ATOM 655 C C . GLN A 1 87 ? -20.844 2.550 35.805 1.00 78.81 87 GLN A C 1
ATOM 657 O O . GLN A 1 87 ? -21.331 2.495 36.935 1.00 78.81 87 GLN A O 1
ATOM 662 N N . VAL A 1 88 ? -19.653 3.112 35.566 1.00 81.69 88 VAL A N 1
ATOM 663 C CA . VAL A 1 88 ? -18.820 3.730 36.612 1.00 81.69 88 VAL A CA 1
ATOM 664 C C . VAL A 1 88 ? -19.515 4.952 37.208 1.00 81.69 88 VAL A C 1
ATOM 666 O O . VAL A 1 88 ? -19.609 5.050 38.428 1.00 81.69 88 VAL A O 1
ATOM 669 N N . ALA A 1 89 ? -20.093 5.826 36.382 1.00 78.50 89 ALA A N 1
ATOM 670 C CA . ALA A 1 89 ? -20.846 6.982 36.866 1.00 78.50 89 ALA A CA 1
ATOM 671 C C . ALA A 1 89 ? -22.057 6.569 37.729 1.00 78.50 89 ALA A C 1
ATOM 673 O O . ALA A 1 89 ? -22.322 7.179 38.766 1.00 78.50 89 ALA A O 1
ATOM 674 N N . GLY A 1 90 ? -22.765 5.497 37.351 1.00 75.88 90 GLY A N 1
ATOM 675 C CA . GLY A 1 90 ? -23.859 4.935 38.151 1.00 75.88 90 GLY A CA 1
ATOM 676 C C . GLY A 1 90 ? -23.396 4.372 39.502 1.00 75.88 90 GLY A C 1
ATOM 677 O O . GLY A 1 90 ? -24.051 4.589 40.523 1.00 75.88 90 GLY A O 1
ATOM 678 N N . LEU A 1 91 ? -22.242 3.699 39.530 1.00 79.50 91 LEU A N 1
ATOM 679 C CA . LEU A 1 91 ? -21.616 3.193 40.757 1.00 79.50 91 LEU A CA 1
ATOM 680 C C . LEU A 1 91 ? -21.152 4.327 41.680 1.00 79.50 91 LEU A C 1
ATOM 682 O O . LEU A 1 91 ? -21.365 4.259 42.890 1.00 79.50 91 LEU A O 1
ATOM 686 N N . GLU A 1 92 ? -20.553 5.380 41.125 1.00 80.50 92 GLU A N 1
ATOM 687 C CA . GLU A 1 92 ? -20.124 6.557 41.885 1.00 80.50 92 GLU A CA 1
ATOM 688 C C . GLU A 1 92 ? -21.312 7.322 42.474 1.00 80.50 92 GLU A C 1
ATOM 690 O O . GLU A 1 92 ? -21.270 7.713 43.644 1.00 80.50 92 GLU A O 1
ATOM 695 N N . ALA A 1 93 ? -22.400 7.473 41.714 1.00 79.50 93 ALA A N 1
ATOM 696 C CA . ALA A 1 93 ? -23.639 8.065 42.209 1.00 79.50 93 ALA A CA 1
ATOM 697 C C . ALA A 1 93 ? -24.237 7.244 43.367 1.00 79.50 93 ALA A C 1
ATOM 699 O O . ALA A 1 93 ? -24.578 7.808 44.409 1.00 79.50 93 ALA A O 1
ATOM 700 N N . ALA A 1 94 ? -24.284 5.913 43.235 1.00 75.25 94 ALA A N 1
ATOM 701 C CA . ALA A 1 94 ? -24.751 5.021 44.298 1.00 75.25 94 ALA A CA 1
ATOM 702 C C . ALA A 1 94 ? -23.875 5.117 45.562 1.00 75.25 94 ALA A C 1
ATOM 704 O O . ALA A 1 94 ? -24.391 5.192 46.680 1.00 75.25 94 ALA A O 1
ATOM 705 N N . LEU A 1 95 ? -22.550 5.193 45.393 1.00 79.44 95 LEU A N 1
ATOM 706 C CA . LEU A 1 95 ? -21.604 5.359 46.496 1.00 79.44 95 LEU A CA 1
ATOM 707 C C . LEU A 1 95 ? -21.763 6.725 47.190 1.00 79.44 95 LEU A C 1
ATOM 709 O O . LEU A 1 95 ? -21.675 6.816 48.419 1.00 79.44 95 LEU A O 1
ATOM 713 N N . ALA A 1 96 ? -22.003 7.796 46.429 1.00 80.06 96 ALA A N 1
ATOM 714 C CA . ALA A 1 96 ? -22.241 9.134 46.964 1.00 80.06 96 ALA A CA 1
ATOM 715 C C . ALA A 1 96 ? -23.552 9.209 47.765 1.00 80.06 96 ALA A C 1
ATOM 717 O O . ALA A 1 96 ? -23.577 9.800 48.850 1.00 80.06 96 ALA A O 1
ATOM 718 N N . ASP A 1 97 ? -24.619 8.571 47.283 1.00 77.50 97 ASP A N 1
ATOM 719 C CA . ASP A 1 97 ? -25.897 8.493 47.992 1.00 77.50 97 ASP A CA 1
ATOM 720 C C . ASP A 1 97 ? -25.796 7.690 49.291 1.00 77.50 97 ASP A C 1
ATOM 722 O O . ASP A 1 97 ? -26.354 8.090 50.317 1.00 77.50 97 ASP A O 1
ATOM 726 N N . GLU A 1 98 ? -25.022 6.607 49.314 1.00 70.75 98 GLU A N 1
ATOM 727 C CA . GLU A 1 98 ? -24.777 5.873 50.555 1.00 70.75 98 GLU A CA 1
ATOM 728 C C . GLU A 1 98 ? -23.892 6.623 51.543 1.00 70.75 98 GLU A C 1
ATOM 730 O O . GLU A 1 98 ? -24.147 6.549 52.747 1.00 70.75 98 GLU A O 1
ATOM 735 N N . ARG A 1 99 ? -22.907 7.400 51.078 1.00 73.81 99 ARG A N 1
ATOM 736 C CA . ARG A 1 99 ? -22.154 8.313 51.954 1.00 73.81 99 ARG A CA 1
ATOM 737 C C . ARG A 1 99 ? -23.077 9.348 52.596 1.00 73.81 99 ARG A C 1
ATOM 739 O O . ARG A 1 99 ? -22.981 9.568 53.800 1.00 73.81 99 ARG A O 1
ATOM 746 N N . LYS A 1 100 ? -24.016 9.928 51.840 1.00 74.56 100 LYS A N 1
ATOM 747 C CA . LYS A 1 100 ? -25.027 10.851 52.388 1.00 74.56 100 LYS A CA 1
ATOM 748 C C . LYS A 1 100 ? -25.934 10.162 53.413 1.00 74.56 100 LYS A C 1
ATOM 750 O O . LYS A 1 100 ? -26.151 10.708 54.490 1.00 74.56 100 LYS A O 1
ATOM 755 N N . ARG A 1 101 ? -26.417 8.946 53.125 1.00 67.56 101 ARG A N 1
ATOM 756 C CA . ARG A 1 101 ? -27.276 8.173 54.044 1.00 67.56 101 ARG A CA 1
ATOM 757 C C . ARG A 1 101 ? -26.550 7.727 55.317 1.00 67.56 101 ARG A C 1
ATOM 759 O O . ARG A 1 101 ? -27.145 7.791 56.389 1.00 67.56 101 ARG A O 1
ATOM 766 N N . LYS A 1 102 ? -25.282 7.307 55.228 1.00 60.88 102 LYS A N 1
ATOM 767 C CA . LYS A 1 102 ? -24.464 6.943 56.400 1.00 60.88 102 LYS A CA 1
ATOM 768 C C . LYS A 1 102 ? -24.073 8.159 57.240 1.00 60.88 102 LYS A C 1
ATOM 770 O O . LYS A 1 102 ? -24.098 8.061 58.456 1.00 60.88 102 LYS A O 1
ATOM 775 N N . ASN A 1 103 ? -23.789 9.308 56.626 1.00 58.59 103 ASN A N 1
ATOM 776 C CA . ASN A 1 103 ? -23.517 10.547 57.367 1.00 58.59 103 ASN A CA 1
ATOM 777 C C . ASN A 1 103 ? -24.773 11.138 58.036 1.00 58.59 103 ASN A C 1
ATOM 779 O O . ASN A 1 103 ? -24.650 11.887 58.998 1.00 58.59 103 ASN A O 1
ATOM 783 N N . ALA A 1 104 ? -25.975 10.793 57.561 1.00 57.47 104 ALA A N 1
ATOM 784 C CA . ALA A 1 104 ? -27.244 11.213 58.159 1.00 57.47 104 ALA A CA 1
ATOM 785 C C . ALA A 1 104 ? -27.717 10.323 59.327 1.00 57.47 104 ALA A C 1
ATOM 787 O O . ALA A 1 104 ? -28.660 10.690 60.027 1.00 57.47 104 ALA A O 1
ATOM 788 N N . LYS A 1 105 ? -27.098 9.155 59.551 1.00 49.97 105 LYS A N 1
ATOM 789 C CA . LYS A 1 105 ? -27.500 8.206 60.599 1.00 49.97 105 LYS A CA 1
ATOM 790 C C . LYS A 1 105 ? -26.357 8.063 61.616 1.00 49.97 105 LYS A C 1
ATOM 792 O O . LYS A 1 105 ? -25.281 7.620 61.225 1.00 49.97 105 LYS A O 1
ATOM 797 N N . PRO A 1 106 ? -26.539 8.419 62.902 1.00 46.50 106 PRO A N 1
ATOM 798 C CA . PRO A 1 106 ? -25.479 8.255 63.892 1.00 46.50 106 PRO A CA 1
ATOM 799 C C . PRO A 1 106 ? -25.142 6.762 64.023 1.00 46.50 106 PRO A C 1
ATOM 801 O O . PRO A 1 106 ? -26.012 5.938 64.304 1.00 46.50 106 PRO A O 1
ATOM 804 N N . ASN A 1 107 ? -23.889 6.412 63.719 1.00 52.44 107 ASN A N 1
ATOM 805 C CA . ASN A 1 107 ? -23.404 5.034 63.624 1.00 52.44 107 ASN A CA 1
ATOM 806 C C . ASN A 1 107 ? -23.509 4.308 64.977 1.00 52.44 107 ASN A C 1
ATOM 808 O O . ASN A 1 107 ? -22.785 4.636 65.915 1.00 52.44 107 ASN A O 1
ATOM 812 N N . ALA A 1 108 ? -24.339 3.265 65.049 1.00 48.47 108 ALA A N 1
ATOM 813 C CA . ALA A 1 108 ? -24.191 2.221 66.056 1.00 48.47 108 ALA A CA 1
ATOM 814 C C . ALA A 1 108 ? -22.971 1.364 65.684 1.00 48.47 108 ALA A C 1
ATOM 816 O O . ALA A 1 108 ? -22.898 0.799 64.591 1.00 48.47 108 ALA A O 1
ATOM 817 N N . ALA A 1 109 ? -21.990 1.341 66.581 1.00 53.22 109 ALA A N 1
ATOM 818 C CA . ALA A 1 109 ? -20.732 0.629 66.433 1.00 53.22 109 ALA A CA 1
ATOM 819 C C . ALA A 1 109 ? -20.942 -0.895 66.398 1.00 53.22 109 ALA A C 1
ATOM 821 O O . ALA A 1 109 ? -21.639 -1.460 67.237 1.00 53.22 109 ALA A O 1
ATOM 822 N N . GLY A 1 110 ? -20.299 -1.550 65.433 1.00 50.25 110 GLY A N 1
ATOM 823 C CA . GLY A 1 110 ? -20.306 -3.000 65.243 1.00 50.25 110 GLY A CA 1
ATOM 824 C C . GLY A 1 110 ? -19.405 -3.362 64.067 1.00 50.25 110 GLY A C 1
ATOM 825 O O . GLY A 1 110 ? -19.870 -3.625 62.962 1.00 50.25 110 GLY A O 1
ATOM 826 N N . THR A 1 111 ? -18.096 -3.248 64.271 1.00 48.59 111 THR A N 1
ATOM 827 C CA . THR A 1 111 ? -17.058 -3.379 63.244 1.00 48.59 111 THR A CA 1
ATOM 828 C C . THR A 1 111 ? -16.842 -4.842 62.850 1.00 48.59 111 THR A C 1
ATOM 830 O O . THR A 1 111 ? -16.118 -5.585 63.504 1.00 48.59 111 THR A O 1
ATOM 833 N N . SER A 1 112 ? -17.449 -5.243 61.732 1.00 52.59 112 SER A N 1
ATOM 834 C CA . SER A 1 112 ? -16.997 -6.373 60.913 1.00 52.59 112 SER A CA 1
ATOM 835 C C . SER A 1 112 ? -15.690 -5.992 60.204 1.00 52.59 112 SER A C 1
ATOM 837 O O . SER A 1 112 ? -15.626 -4.943 59.562 1.00 52.59 112 SER A O 1
ATOM 839 N N . ALA A 1 113 ? -14.659 -6.841 60.297 1.00 56.91 113 ALA A N 1
ATOM 840 C CA . ALA A 1 113 ? -13.332 -6.623 59.700 1.00 56.91 113 ALA A CA 1
ATOM 841 C C . ALA A 1 113 ? -13.335 -6.571 58.156 1.00 56.91 113 ALA A C 1
ATOM 843 O O . ALA A 1 113 ? -12.383 -6.080 57.555 1.00 56.91 113 ALA A O 1
ATOM 844 N N . CYS A 1 114 ? -14.429 -6.996 57.521 1.00 55.66 114 CYS A N 1
ATOM 845 C CA . CYS A 1 114 ? -14.747 -6.648 56.141 1.00 55.66 114 CYS A CA 1
ATOM 846 C C . CYS A 1 114 ? -15.957 -5.704 56.153 1.00 55.66 114 CYS A C 1
ATOM 848 O O . CYS A 1 114 ? -17.039 -6.133 56.573 1.00 55.66 114 CYS A O 1
ATOM 850 N N . PRO A 1 115 ? -15.837 -4.435 55.715 1.00 62.19 115 PRO A N 1
ATOM 851 C CA . PRO A 1 115 ? -17.015 -3.605 55.523 1.00 62.19 115 PRO A CA 1
ATOM 852 C C . PRO A 1 115 ? -17.890 -4.286 54.469 1.00 62.19 115 PRO A C 1
ATOM 854 O O . PRO A 1 115 ? -17.474 -4.454 53.323 1.00 62.19 115 PRO A O 1
ATOM 857 N N . ALA A 1 116 ? -19.084 -4.731 54.871 1.00 68.19 116 ALA A N 1
ATOM 858 C CA . ALA A 1 116 ? -20.046 -5.307 53.943 1.00 68.19 116 ALA A CA 1
ATOM 859 C C . ALA A 1 116 ? -20.254 -4.327 52.780 1.00 68.19 116 ALA A C 1
ATOM 861 O O . ALA A 1 116 ? -20.438 -3.127 53.020 1.00 68.19 116 ALA A O 1
ATOM 862 N N . ILE A 1 117 ? -20.188 -4.833 51.538 1.00 65.69 117 ILE A N 1
ATOM 863 C CA . ILE A 1 117 ? -20.386 -4.014 50.334 1.00 65.69 117 ILE A CA 1
ATOM 864 C C . ILE A 1 117 ? -21.700 -3.253 50.515 1.00 65.69 117 ILE A C 1
ATOM 866 O O . ILE A 1 117 ? -22.714 -3.908 50.758 1.00 65.69 117 ILE A O 1
ATOM 870 N N . PRO A 1 118 ? -21.692 -1.919 50.441 1.00 71.50 118 PRO A N 1
ATOM 871 C CA . PRO A 1 118 ? -22.894 -1.121 50.623 1.00 71.50 118 PRO A CA 1
ATOM 872 C C . PRO A 1 118 ? -24.031 -1.568 49.675 1.00 71.50 118 PRO A C 1
ATOM 874 O O . PRO A 1 118 ? -23.771 -1.932 48.527 1.00 71.50 118 PRO A O 1
ATOM 877 N N . ASP A 1 119 ? -25.274 -1.639 50.160 1.00 72.56 119 ASP A N 1
ATOM 878 C CA . ASP A 1 119 ? -26.399 -2.246 49.429 1.00 72.56 119 ASP A CA 1
ATOM 879 C C . ASP A 1 119 ? -26.725 -1.498 48.127 1.00 72.56 119 ASP A C 1
ATOM 881 O O . ASP A 1 119 ? -27.101 -2.128 47.139 1.00 72.56 119 ASP A O 1
ATOM 885 N N . GLY A 1 120 ? -26.527 -0.176 48.091 1.00 71.06 120 GLY A N 1
ATOM 886 C CA . GLY A 1 120 ? -26.679 0.638 46.881 1.00 71.06 120 GLY A CA 1
ATOM 887 C C . GLY A 1 120 ? -25.654 0.270 45.810 1.00 71.06 120 GLY A C 1
ATOM 888 O O . GLY A 1 120 ? -26.015 0.023 44.659 1.00 71.06 120 GLY A O 1
ATOM 889 N N . VAL A 1 121 ? -24.387 0.136 46.210 1.00 70.81 121 VAL A N 1
ATOM 890 C CA . VAL A 1 121 ? -23.311 -0.375 45.349 1.00 70.81 121 VAL A CA 1
ATOM 891 C C . VAL A 1 121 ? -23.605 -1.812 44.912 1.00 70.81 121 VAL A C 1
ATOM 893 O O . VAL A 1 121 ? -23.511 -2.122 43.730 1.00 70.81 121 VAL A O 1
ATOM 896 N N . ARG A 1 122 ? -24.050 -2.689 45.818 1.00 75.38 122 ARG A N 1
ATOM 897 C CA . ARG A 1 122 ? -24.378 -4.087 45.497 1.00 75.38 122 ARG A CA 1
ATOM 898 C C . ARG A 1 122 ? -25.511 -4.193 44.470 1.00 75.38 122 ARG A C 1
ATOM 900 O O . ARG A 1 122 ? -25.417 -5.002 43.552 1.00 75.38 122 ARG A O 1
ATOM 907 N N . ASN A 1 123 ? -26.549 -3.367 44.592 1.00 75.00 123 ASN A N 1
ATOM 908 C CA . ASN A 1 123 ? -27.679 -3.360 43.664 1.00 75.00 123 ASN A CA 1
ATOM 909 C C . ASN A 1 123 ? -27.294 -2.768 42.297 1.00 75.00 123 ASN A C 1
ATOM 911 O O . ASN A 1 123 ? -27.707 -3.296 41.268 1.00 75.00 123 ASN A O 1
ATOM 915 N N . ALA A 1 124 ? -26.444 -1.735 42.274 1.00 72.19 124 ALA A N 1
ATOM 916 C CA . ALA A 1 124 ? -25.866 -1.204 41.039 1.00 72.19 124 ALA A CA 1
ATOM 917 C C . ALA A 1 124 ? -24.966 -2.238 40.336 1.00 72.19 124 ALA A C 1
ATOM 919 O O . ALA A 1 124 ? -25.101 -2.440 39.133 1.00 72.19 124 ALA A O 1
ATOM 920 N N . LEU A 1 125 ? -24.114 -2.961 41.077 1.00 75.19 125 LEU A N 1
ATOM 921 C CA . LEU A 1 125 ? -23.325 -4.074 40.534 1.00 75.19 125 LEU A CA 1
ATOM 922 C C . LEU A 1 125 ? -24.213 -5.202 39.987 1.00 75.19 125 LEU A C 1
ATOM 924 O O . LEU A 1 125 ? -23.935 -5.718 38.907 1.00 75.19 125 LEU A O 1
ATOM 928 N N . ASN A 1 126 ? -25.289 -5.566 40.690 1.00 78.38 126 ASN A N 1
ATOM 929 C CA . ASN A 1 126 ? -26.246 -6.564 40.205 1.00 78.38 126 ASN A CA 1
ATOM 930 C C . ASN A 1 126 ? -26.973 -6.099 38.938 1.00 78.38 126 ASN A C 1
ATOM 932 O O . ASN A 1 126 ? -27.150 -6.892 38.019 1.00 78.38 126 ASN A O 1
ATOM 936 N N . ALA A 1 127 ? -27.355 -4.823 38.855 1.00 73.56 127 ALA A N 1
ATOM 937 C CA . ALA A 1 127 ? -27.967 -4.253 37.658 1.00 73.56 127 ALA A CA 1
ATOM 938 C C . ALA A 1 127 ? -27.001 -4.266 36.461 1.00 73.56 127 ALA A C 1
ATOM 940 O O . ALA A 1 127 ? -27.406 -4.603 35.353 1.00 73.56 127 ALA A O 1
ATOM 941 N N . ILE A 1 128 ? -25.713 -3.983 36.685 1.00 72.81 128 ILE A N 1
ATOM 942 C CA . ILE A 1 128 ? -24.663 -4.085 35.660 1.00 72.81 128 ILE A CA 1
ATOM 943 C C . ILE A 1 128 ? -24.460 -5.542 35.215 1.00 72.81 128 ILE A C 1
ATOM 945 O O . ILE A 1 128 ? -24.315 -5.807 34.024 1.00 72.81 128 ILE A O 1
ATOM 949 N N . GLY A 1 129 ? -24.481 -6.491 36.156 1.00 70.62 129 GLY A N 1
ATOM 950 C CA . GLY A 1 129 ? -24.388 -7.924 35.869 1.00 70.62 129 GLY A CA 1
ATOM 951 C C . GLY A 1 129 ? -25.599 -8.479 35.111 1.00 70.62 129 GLY A C 1
ATOM 952 O O . GLY A 1 129 ? -25.426 -9.337 34.252 1.00 70.62 129 GLY A O 1
ATOM 953 N N . ALA A 1 130 ? -26.801 -7.966 35.387 1.00 69.06 130 ALA A N 1
ATOM 954 C CA . ALA A 1 130 ? -28.045 -8.362 34.724 1.00 69.06 130 ALA A CA 1
ATOM 955 C C . ALA A 1 130 ? -28.262 -7.682 33.358 1.00 69.06 130 ALA A C 1
ATOM 957 O O . ALA A 1 130 ? -28.978 -8.218 32.520 1.00 69.06 130 ALA A O 1
ATOM 958 N N . ALA A 1 131 ? -27.648 -6.518 33.119 1.00 62.41 131 ALA A N 1
ATOM 959 C CA . ALA A 1 131 ? -27.715 -5.788 31.848 1.00 62.41 131 ALA A CA 1
ATOM 960 C C . ALA A 1 131 ? -26.732 -6.308 30.778 1.00 62.41 131 ALA A C 1
ATOM 962 O O . ALA A 1 131 ? -26.641 -5.737 29.690 1.00 62.41 131 ALA A O 1
ATOM 963 N N . LYS A 1 132 ? -25.974 -7.366 31.084 1.00 48.88 132 LYS A N 1
ATOM 964 C CA . LYS A 1 132 ? -25.042 -8.013 30.161 1.00 48.88 132 LYS A CA 1
ATOM 965 C C . LYS A 1 132 ? -25.816 -9.015 29.279 1.00 48.88 132 LYS A C 1
ATOM 967 O O . LYS A 1 132 ? -26.426 -9.914 29.854 1.00 48.88 132 LYS A O 1
ATOM 972 N N . PRO A 1 133 ? -25.842 -8.872 27.939 1.00 50.34 133 PRO A N 1
ATOM 973 C CA . PRO A 1 133 ? -26.310 -9.936 27.051 1.00 50.34 133 PRO A CA 1
ATOM 974 C C . PRO A 1 133 ? -25.349 -11.133 27.042 1.00 50.34 133 PRO A C 1
ATOM 976 O O . PRO A 1 133 ? -24.134 -10.930 27.292 1.00 50.34 133 PRO A O 1
#

Sequence (133 aa):
MTIALTILKAIGWRGLVLIGALAALFAWHLHGISAAKESGRIEVRQQWAEAQRRADLKQIAKVEAQQKQINAADAALVTTIAAHVGQVAGLEAALADERKRKNAKPNAAGTSACPAIPDGVRNALNAIGAAKP

Radius of gyration: 46.55 Å; chains: 1; bounding box: 88×26×119 Å

Secondary structure (DSSP, 8-state):
--HHHHHHHHHHHHHHHHHHHHHHHHHHHHHHHHHHHHHHHHHHHHHHHHHHHHHHHHHHHHHHHHHHHHHHHHHHHHHHHHHHHHHHHHHHHHHHHHHHHHHTS-------SS-PPPHHHHHHHHHHHHT--